Protein AF-G5ZZN1-F1 (afdb_monomer)

Mean predicted aligned error: 10.22 Å

Secondary structure (DSSP, 8-state):
-------GGGSEEEEEEE-TTS-EEEEEEEEHHHHHHHSPPPHHHHHHHHHHHHHHTT-

Structure (mmCIF, N/CA/C/O backbone):
data_AF-G5ZZN1-F1
#
_entry.id   AF-G5ZZN1-F1
#
loop_
_atom_site.group_PDB
_atom_site.id
_atom_site.type_symbol
_atom_site.label_atom_id
_atom_site.label_alt_id
_atom_site.label_comp_id
_atom_site.label_asym_id
_atom_site.label_entity_id
_atom_site.label_seq_id
_atom_site.pdbx_PDB_ins_code
_atom_site.Cartn_x
_atom_site.Cartn_y
_atom_site.Cartn_z
_atom_site.occupancy
_atom_site.B_iso_or_equiv
_atom_site.auth_seq_id
_atom_site.auth_comp_id
_atom_site.auth_asym_id
_atom_site.auth_atom_id
_atom_site.pdbx_PDB_model_num
ATOM 1 N N . MET A 1 1 ? -32.344 -1.608 5.050 1.00 39.78 1 MET A N 1
ATOM 2 C CA . MET A 1 1 ? -31.184 -1.053 4.315 1.00 39.78 1 MET A CA 1
ATOM 3 C C . MET A 1 1 ? -30.367 -2.223 3.804 1.00 39.78 1 MET A C 1
ATOM 5 O O . MET A 1 1 ? -29.918 -3.017 4.616 1.00 39.78 1 MET A O 1
ATOM 9 N N . ASN A 1 2 ? -30.252 -2.392 2.486 1.00 41.97 2 ASN A N 1
ATOM 10 C CA . ASN A 1 2 ? -29.441 -3.468 1.916 1.00 41.97 2 ASN A CA 1
ATOM 11 C C . ASN A 1 2 ? -27.964 -3.082 2.118 1.00 41.97 2 ASN A C 1
ATOM 13 O O . ASN A 1 2 ? -27.595 -1.993 1.662 1.00 41.97 2 ASN A O 1
ATOM 17 N N . PRO A 1 3 ? -27.126 -3.880 2.805 1.00 51.53 3 PRO A N 1
ATOM 18 C CA . PRO A 1 3 ? -25.705 -3.585 2.878 1.00 51.53 3 PRO A CA 1
ATOM 19 C C . PRO A 1 3 ? -25.189 -3.648 1.443 1.00 51.53 3 PRO A C 1
ATOM 21 O O . PRO A 1 3 ? -25.214 -4.705 0.810 1.00 51.53 3 PRO A O 1
ATOM 24 N N . LYS A 1 4 ? -24.816 -2.491 0.882 1.00 56.97 4 LYS A N 1
ATOM 25 C CA . LYS A 1 4 ? -24.138 -2.436 -0.412 1.00 56.97 4 LYS A CA 1
ATOM 26 C C . LYS A 1 4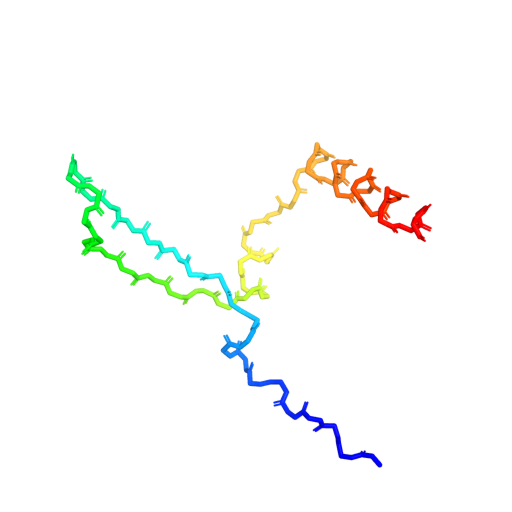 ? -22.944 -3.371 -0.266 1.00 56.97 4 LYS A C 1
ATOM 28 O O . LYS A 1 4 ? -22.050 -3.077 0.519 1.00 56.97 4 LYS A O 1
ATOM 33 N N . LYS A 1 5 ? -22.969 -4.515 -0.955 1.00 53.62 5 LYS A N 1
ATOM 34 C CA . LYS A 1 5 ? -21.815 -5.404 -1.071 1.00 53.62 5 LYS A CA 1
ATOM 35 C C . LYS A 1 5 ? -20.699 -4.545 -1.657 1.00 53.62 5 LYS A C 1
ATOM 37 O O . LYS A 1 5 ? -20.709 -4.254 -2.851 1.00 53.62 5 LYS A O 1
ATOM 42 N N . TYR A 1 6 ? -19.813 -4.031 -0.811 1.00 54.56 6 TYR A N 1
ATOM 43 C CA . TYR A 1 6 ? -18.567 -3.444 -1.270 1.00 54.56 6 TYR A CA 1
ATOM 44 C C . TYR A 1 6 ? -17.837 -4.608 -1.935 1.00 54.56 6 TYR A C 1
ATOM 46 O O . TYR A 1 6 ? -17.492 -5.574 -1.257 1.00 54.56 6 TYR A O 1
ATOM 54 N N . SER A 1 7 ? -17.746 -4.604 -3.270 1.00 58.12 7 SER A N 1
ATOM 55 C CA . SER A 1 7 ? -16.967 -5.630 -3.961 1.00 58.12 7 SER A CA 1
ATOM 56 C C . SER A 1 7 ? -15.545 -5.546 -3.420 1.00 58.12 7 SER A C 1
ATOM 58 O O . SER A 1 7 ? -15.046 -4.445 -3.189 1.00 58.12 7 SER A O 1
ATOM 60 N N . ALA A 1 8 ? -14.912 -6.689 -3.161 1.00 55.28 8 ALA A N 1
ATOM 61 C CA . ALA A 1 8 ? -13.544 -6.739 -2.642 1.00 55.28 8 ALA A CA 1
ATOM 62 C C . ALA A 1 8 ? -12.563 -5.935 -3.523 1.00 55.28 8 ALA A C 1
ATOM 64 O O . ALA A 1 8 ? -11.603 -5.363 -3.023 1.00 55.28 8 ALA A O 1
ATOM 65 N N . GLU A 1 9 ? -12.889 -5.784 -4.808 1.00 56.34 9 GLU A N 1
ATOM 66 C CA . GLU A 1 9 ? -12.224 -4.907 -5.780 1.00 56.34 9 GLU A CA 1
ATOM 67 C C . GLU A 1 9 ? -12.168 -3.423 -5.362 1.00 56.34 9 GLU A C 1
ATOM 69 O O . GLU A 1 9 ? -11.279 -2.700 -5.793 1.00 56.34 9 GLU A O 1
ATOM 74 N N . LYS A 1 10 ? -13.087 -2.947 -4.509 1.00 64.25 10 LYS A N 1
ATOM 75 C CA . LYS A 1 10 ? -13.077 -1.579 -3.958 1.00 64.25 10 LYS A CA 1
ATOM 76 C C . LYS A 1 10 ? -12.112 -1.397 -2.785 1.00 64.25 10 LYS A C 1
ATOM 78 O O . LYS A 1 10 ? -11.900 -0.263 -2.371 1.00 64.25 10 LYS A O 1
ATOM 83 N N . MET A 1 11 ? -11.568 -2.480 -2.230 1.00 77.06 11 MET A N 1
ATOM 84 C CA . MET A 1 11 ? -10.588 -2.452 -1.139 1.00 77.06 11 MET A CA 1
ATOM 85 C C . MET A 1 11 ? -9.345 -3.246 -1.536 1.00 77.06 11 MET A C 1
ATOM 87 O O . MET A 1 11 ? -9.022 -4.281 -0.952 1.00 77.06 11 MET A O 1
ATOM 91 N N . ALA A 1 12 ? -8.656 -2.747 -2.556 1.00 84.12 12 ALA A N 1
ATOM 92 C CA . ALA A 1 12 ? -7.392 -3.278 -3.036 1.00 84.12 12 ALA A CA 1
ATOM 93 C C . ALA A 1 12 ? -6.424 -2.133 -3.353 1.00 84.12 12 ALA A C 1
ATOM 95 O O . ALA A 1 12 ? -6.848 -1.018 -3.662 1.00 84.12 12 ALA A O 1
ATOM 96 N N . ILE A 1 13 ? -5.129 -2.419 -3.272 1.00 86.94 13 ILE A N 1
ATOM 97 C CA . ILE A 1 13 ? -4.061 -1.528 -3.718 1.00 86.94 13 ILE A CA 1
ATOM 98 C C . ILE A 1 13 ? -3.636 -1.996 -5.108 1.00 86.94 13 ILE A C 1
ATOM 100 O O . ILE A 1 13 ? -3.343 -3.176 -5.309 1.00 86.94 13 ILE A O 1
ATOM 104 N N . LYS A 1 14 ? -3.621 -1.071 -6.071 1.00 90.19 14 LYS A N 1
ATOM 105 C CA . LYS A 1 14 ? -3.091 -1.315 -7.413 1.00 90.19 14 LYS A CA 1
ATOM 106 C C . LYS A 1 14 ? -1.653 -0.804 -7.475 1.00 90.19 14 LYS A C 1
ATOM 108 O O . LYS A 1 14 ? -1.428 0.396 -7.351 1.00 90.19 14 LYS A O 1
ATOM 113 N N . PHE A 1 15 ? -0.709 -1.710 -7.683 1.00 90.56 15 PHE A N 1
ATOM 114 C CA . PHE A 1 15 ? 0.685 -1.398 -7.971 1.00 90.56 15 PHE A CA 1
ATOM 115 C C . PHE A 1 15 ? 0.857 -1.313 -9.483 1.00 90.56 15 PHE A C 1
ATOM 117 O O . PHE A 1 15 ? 0.436 -2.222 -10.198 1.00 90.56 15 PHE A O 1
ATOM 124 N N . VAL A 1 16 ? 1.441 -0.216 -9.959 1.00 94.31 16 VAL A N 1
ATOM 125 C CA . VAL A 1 16 ? 1.725 0.009 -11.378 1.00 94.3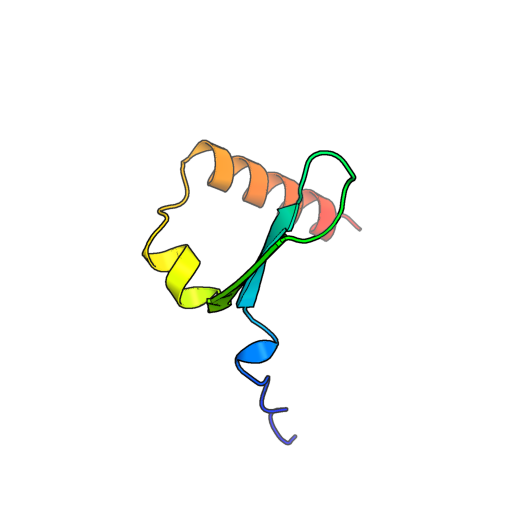1 16 VAL A CA 1
ATOM 126 C C . VAL A 1 16 ? 3.198 0.355 -11.509 1.00 94.31 16 VAL A C 1
ATOM 128 O O . VAL A 1 16 ? 3.679 1.273 -10.847 1.00 94.31 16 VAL A O 1
ATOM 131 N N . GLU A 1 17 ? 3.903 -0.400 -12.339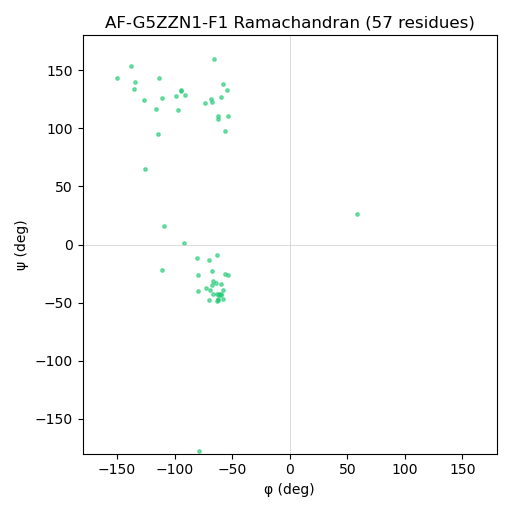 1.00 95.75 17 GLU A N 1
ATOM 132 C CA . GLU A 1 17 ? 5.289 -0.131 -12.703 1.00 95.75 17 GLU A CA 1
ATOM 133 C C . GLU A 1 17 ? 5.310 0.664 -14.007 1.00 95.75 17 GLU A C 1
ATOM 135 O O . GLU A 1 17 ? 4.614 0.307 -14.96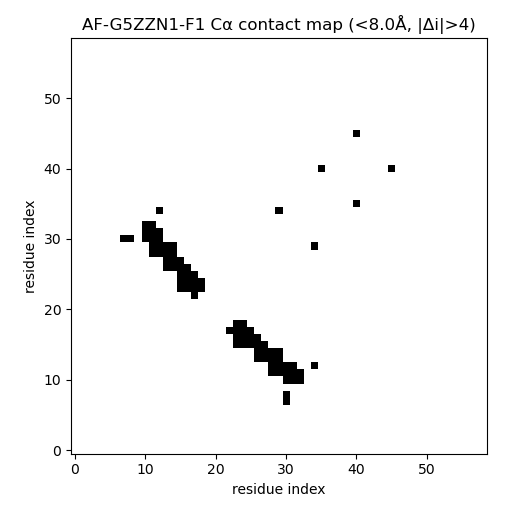2 1.00 95.75 17 GLU A O 1
ATOM 140 N N . PHE A 1 18 ? 6.102 1.733 -14.038 1.00 96.56 18 PHE A N 1
ATOM 141 C CA . PHE A 1 18 ? 6.249 2.617 -15.190 1.00 96.56 18 PHE A CA 1
ATOM 142 C C . PHE A 1 18 ? 7.662 2.516 -15.759 1.00 96.56 18 PHE A C 1
ATOM 144 O O . PHE A 1 18 ? 8.630 2.373 -15.011 1.00 96.56 18 PHE A O 1
ATOM 151 N N . ASP A 1 19 ? 7.779 2.589 -17.083 1.00 95.50 19 ASP A N 1
ATOM 152 C CA . ASP A 1 19 ? 9.068 2.690 -17.755 1.00 95.50 19 ASP A CA 1
ATOM 153 C C . ASP A 1 19 ? 9.643 4.118 -17.701 1.00 95.50 19 ASP A C 1
ATOM 155 O O . ASP A 1 19 ? 9.072 5.047 -17.133 1.00 95.50 19 ASP A O 1
ATOM 159 N N . GLN A 1 20 ? 10.795 4.301 -18.345 1.00 95.94 20 GLN A N 1
ATOM 160 C CA . GLN A 1 20 ? 11.477 5.593 -18.477 1.00 95.94 20 GLN A CA 1
ATOM 161 C C . GLN A 1 20 ? 10.692 6.670 -19.254 1.00 95.94 20 GLN A C 1
ATOM 163 O O . GLN A 1 20 ? 11.132 7.816 -19.299 1.00 95.94 20 GLN A O 1
ATOM 168 N N . ASN A 1 21 ? 9.578 6.312 -19.894 1.00 96.81 21 ASN A N 1
ATOM 169 C CA . ASN A 1 21 ? 8.710 7.213 -20.649 1.00 96.81 21 ASN A CA 1
ATOM 170 C C . ASN A 1 21 ? 7.365 7.447 -19.939 1.00 96.81 21 ASN A C 1
ATOM 172 O O . ASN A 1 21 ? 6.416 7.887 -20.587 1.00 96.81 21 ASN A O 1
ATOM 176 N N . ASP A 1 22 ? 7.263 7.116 -18.647 1.00 92.75 22 ASP A N 1
ATOM 177 C CA . ASP A 1 22 ? 6.019 7.140 -17.869 1.00 92.75 22 ASP A CA 1
ATOM 178 C C . ASP A 1 22 ? 4.908 6.242 -18.454 1.00 92.75 22 ASP A C 1
ATOM 180 O O . ASP A 1 22 ? 3.714 6.470 -18.231 1.00 92.75 22 ASP A O 1
ATOM 184 N N . MET A 1 23 ? 5.274 5.185 -19.188 1.00 95.38 23 MET A N 1
ATOM 185 C CA . MET A 1 23 ? 4.320 4.212 -19.721 1.00 95.38 23 MET A CA 1
ATOM 186 C C . MET A 1 23 ? 4.185 3.016 -18.771 1.00 95.38 23 MET A C 1
ATOM 188 O O . MET A 1 23 ? 5.199 2.454 -18.353 1.00 95.38 23 MET A O 1
ATOM 192 N N . PRO A 1 24 ? 2.956 2.583 -18.429 1.00 94.75 24 PRO A N 1
ATOM 193 C CA . PRO A 1 24 ? 2.757 1.442 -17.545 1.00 94.75 24 PRO A CA 1
ATOM 194 C C . PRO A 1 24 ? 3.199 0.148 -18.239 1.00 94.75 24 PRO A C 1
ATOM 196 O O . PRO A 1 24 ? 2.725 -0.174 -19.330 1.00 94.75 24 PRO A O 1
ATOM 199 N N . VAL A 1 25 ? 4.091 -0.606 -17.597 1.00 96.12 25 VAL A N 1
ATOM 200 C CA . VAL A 1 25 ? 4.637 -1.876 -18.113 1.00 96.12 25 VAL A CA 1
ATOM 201 C C . VAL A 1 25 ? 4.165 -3.097 -17.331 1.00 96.12 25 VAL A C 1
ATOM 203 O O . VAL A 1 25 ? 4.168 -4.204 -17.868 1.00 96.12 25 VAL A O 1
ATOM 206 N N . SER A 1 26 ? 3.726 -2.911 -16.086 1.00 94.50 26 SER A N 1
ATOM 207 C CA . SER A 1 26 ? 3.213 -3.984 -15.235 1.00 94.50 26 SER A CA 1
ATOM 208 C C . SER A 1 26 ? 2.161 -3.452 -14.270 1.00 94.50 26 SER A C 1
ATOM 210 O O . SER A 1 26 ? 2.274 -2.333 -13.767 1.00 94.50 26 SER A O 1
ATOM 212 N N . GLU A 1 27 ? 1.135 -4.259 -14.002 1.00 93.06 27 GLU A N 1
ATOM 213 C CA . GLU A 1 27 ? 0.089 -3.946 -13.035 1.00 93.06 27 GLU A CA 1
ATOM 214 C C . GLU A 1 27 ? -0.205 -5.164 -12.158 1.00 93.06 27 GLU A C 1
ATOM 216 O O . GLU A 1 27 ? -0.399 -6.273 -12.656 1.00 93.06 27 GLU A O 1
ATOM 221 N N . ASN A 1 28 ? -0.293 -4.949 -10.847 1.00 90.56 28 ASN A N 1
ATOM 222 C CA . ASN A 1 28 ? -0.699 -5.967 -9.886 1.00 90.56 28 ASN A CA 1
ATOM 223 C C . ASN A 1 28 ? -1.724 -5.393 -8.905 1.00 90.56 28 ASN A C 1
ATOM 225 O O . ASN A 1 28 ? -1.598 -4.257 -8.450 1.00 90.56 28 ASN A O 1
ATOM 229 N N . VAL A 1 29 ? -2.738 -6.184 -8.559 1.00 89.62 29 VAL A N 1
ATOM 230 C CA . VAL A 1 29 ? -3.800 -5.784 -7.630 1.00 89.62 29 VAL A CA 1
ATOM 231 C C . VAL A 1 29 ? -3.738 -6.680 -6.404 1.00 89.62 29 VAL A C 1
ATOM 233 O O . VAL A 1 29 ? -3.965 -7.884 -6.495 1.00 89.62 29 VAL A O 1
ATOM 236 N N . VAL A 1 30 ? -3.467 -6.080 -5.247 1.00 87.56 30 VAL A N 1
ATOM 237 C CA . VAL A 1 30 ? -3.367 -6.791 -3.969 1.00 87.56 30 VAL A CA 1
ATOM 238 C C . VAL A 1 30 ? -4.550 -6.397 -3.086 1.00 87.56 30 VAL A C 1
ATOM 240 O O . VAL A 1 30 ? -4.768 -5.202 -2.865 1.00 87.56 30 VAL A O 1
ATOM 243 N N . PRO A 1 31 ? -5.334 -7.356 -2.556 1.00 88.69 31 PRO A N 1
ATOM 244 C CA . PRO A 1 31 ? -6.375 -7.050 -1.582 1.00 88.69 31 PRO A CA 1
ATOM 245 C C . PRO A 1 31 ? -5.794 -6.279 -0.393 1.00 88.69 31 PRO A C 1
ATOM 247 O O . PRO A 1 31 ? -4.780 -6.684 0.172 1.00 88.69 31 PRO A O 1
ATOM 250 N N . LEU A 1 32 ? -6.448 -5.196 0.031 1.00 83.56 32 LEU A N 1
ATOM 251 C CA . LEU A 1 32 ? -5.921 -4.317 1.082 1.00 83.56 32 LEU A CA 1
ATOM 252 C C . LEU A 1 32 ? -5.661 -5.079 2.389 1.00 83.56 32 LEU A C 1
ATOM 254 O O . LEU A 1 32 ? -4.647 -4.863 3.041 1.00 83.56 32 LEU A O 1
ATOM 258 N N . GLY A 1 33 ? -6.552 -6.008 2.748 1.00 81.75 33 GLY A N 1
ATOM 259 C CA . GLY A 1 33 ? -6.379 -6.844 3.937 1.00 81.75 33 GLY A CA 1
ATOM 260 C C . GLY A 1 33 ? -5.157 -7.764 3.867 1.00 81.75 33 GLY A C 1
ATOM 261 O O . GLY A 1 33 ? -4.533 -7.997 4.894 1.00 81.75 33 GLY A O 1
ATOM 262 N N . LEU A 1 34 ? -4.796 -8.247 2.671 1.00 84.44 34 LEU A N 1
ATOM 263 C CA . LEU A 1 34 ? -3.593 -9.058 2.473 1.00 84.44 34 LEU A CA 1
ATOM 264 C C . LEU A 1 34 ? -2.338 -8.194 2.631 1.00 84.44 34 LEU A C 1
ATOM 266 O O . LEU A 1 34 ? -1.453 -8.542 3.403 1.00 84.44 34 LEU A O 1
ATOM 270 N N . TYR A 1 35 ? -2.315 -7.023 1.987 1.00 85.88 35 TYR A N 1
ATOM 271 C CA . TYR A 1 35 ? -1.194 -6.086 2.087 1.00 85.88 35 TYR A CA 1
ATOM 272 C C . TYR A 1 35 ? -0.921 -5.659 3.537 1.00 85.88 35 TYR A C 1
ATOM 274 O O . TYR A 1 35 ? 0.212 -5.717 3.998 1.00 85.88 35 TYR A O 1
ATOM 282 N N . LEU A 1 36 ? -1.966 -5.290 4.285 1.00 83.00 36 LEU A N 1
ATOM 283 C CA . LEU A 1 36 ? -1.835 -4.885 5.690 1.00 83.00 36 LEU A CA 1
ATOM 284 C C . LEU A 1 36 ? -1.414 -6.030 6.624 1.00 83.00 36 LEU A C 1
ATOM 286 O O . LEU A 1 36 ? -0.908 -5.768 7.710 1.00 83.00 36 LEU A O 1
ATOM 290 N N . HIS A 1 37 ? -1.662 -7.283 6.236 1.00 84.44 37 HIS A N 1
ATOM 291 C CA . HIS A 1 37 ? -1.222 -8.451 6.995 1.00 84.44 37 HIS A CA 1
ATOM 292 C C . HIS A 1 37 ? 0.256 -8.773 6.736 1.00 84.44 37 HIS A C 1
ATOM 294 O O . HIS A 1 37 ? 0.971 -9.151 7.657 1.00 84.44 37 HIS A O 1
ATOM 300 N N . GLU A 1 38 ? 0.713 -8.651 5.488 1.00 85.75 38 GLU A N 1
ATOM 301 C CA . GLU A 1 38 ? 2.095 -8.958 5.093 1.00 85.75 38 GLU A CA 1
ATOM 302 C C . GLU A 1 38 ? 3.080 -7.830 5.430 1.00 85.75 38 GLU A C 1
ATOM 304 O O . GLU A 1 38 ? 4.263 -8.087 5.651 1.00 85.75 38 GLU A O 1
ATOM 309 N N . HIS A 1 39 ? 2.594 -6.591 5.504 1.00 81.25 39 HIS A N 1
ATOM 310 C 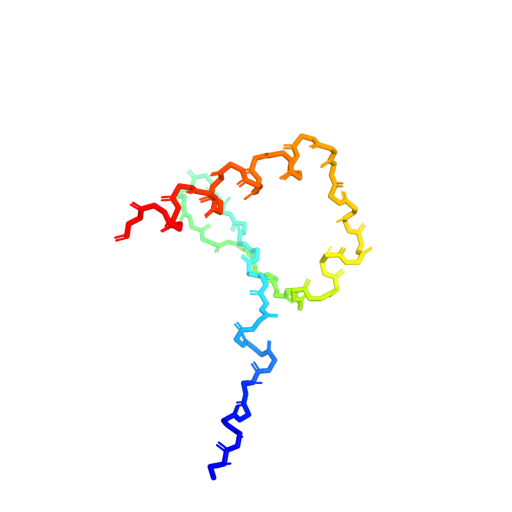CA . HIS A 1 39 ? 3.393 -5.412 5.811 1.00 81.25 39 HIS A CA 1
ATOM 311 C C . HIS A 1 39 ? 2.963 -4.816 7.153 1.00 81.25 39 HIS A C 1
ATOM 313 O O . HIS A 1 39 ? 2.018 -4.027 7.229 1.00 81.25 39 HIS A O 1
ATOM 319 N N . GLU A 1 40 ? 3.666 -5.195 8.225 1.00 79.88 40 GLU A N 1
ATOM 320 C CA . GLU A 1 40 ? 3.457 -4.592 9.540 1.00 79.88 40 GLU A CA 1
ATOM 321 C C . GLU A 1 40 ? 3.733 -3.087 9.490 1.00 79.88 40 GLU A C 1
ATOM 323 O O . GLU A 1 40 ? 4.799 -2.639 9.071 1.00 79.88 40 GLU A O 1
ATOM 328 N N . ILE A 1 41 ? 2.761 -2.305 9.957 1.00 79.62 41 ILE A N 1
ATOM 329 C CA . ILE A 1 41 ? 2.889 -0.852 10.050 1.00 79.62 4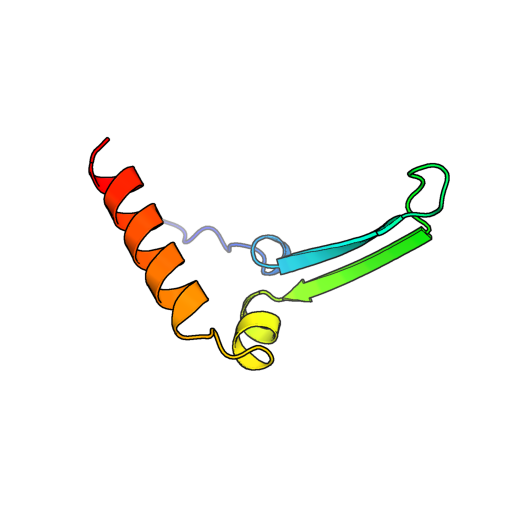1 ILE A CA 1
ATOM 330 C C . ILE A 1 41 ? 3.948 -0.516 11.105 1.00 79.62 41 ILE A C 1
ATOM 332 O O . ILE A 1 41 ? 3.774 -0.863 12.282 1.00 79.62 41 ILE A O 1
ATOM 336 N N . SER A 1 42 ? 4.980 0.220 10.694 1.00 84.44 42 SER A N 1
ATOM 337 C CA . SER A 1 42 ? 6.009 0.758 11.585 1.00 84.44 42 SER A CA 1
ATOM 338 C C . SER A 1 42 ? 5.446 1.801 12.557 1.00 84.44 42 SER A C 1
ATOM 340 O O . SER A 1 42 ? 4.411 2.428 12.315 1.00 84.44 42 SER A O 1
ATOM 342 N N . ASP A 1 43 ? 6.148 2.051 13.663 1.00 86.75 43 ASP A N 1
ATOM 343 C CA . ASP A 1 43 ? 5.719 3.057 14.645 1.00 86.75 43 ASP A CA 1
ATOM 344 C C . ASP A 1 43 ? 5.609 4.465 14.036 1.00 86.75 43 ASP A C 1
ATOM 346 O O . ASP A 1 43 ? 4.691 5.218 14.363 1.00 86.75 43 ASP A O 1
ATOM 350 N N . GLN A 1 44 ? 6.481 4.791 13.078 1.00 85.81 44 GLN A N 1
ATOM 351 C CA . GLN A 1 44 ? 6.452 6.064 12.358 1.00 85.81 44 GLN A CA 1
ATOM 352 C C . GLN A 1 44 ? 5.203 6.202 11.472 1.00 85.81 44 GLN A C 1
ATOM 354 O O . GLN A 1 44 ? 4.561 7.254 11.450 1.00 85.81 44 GLN A O 1
ATOM 359 N N . GLU A 1 45 ? 4.820 5.141 10.759 1.00 80.00 45 GLU A N 1
ATOM 360 C CA . GLU A 1 45 ? 3.605 5.129 9.935 1.00 80.00 45 GLU A CA 1
ATOM 361 C C . GLU A 1 45 ? 2.333 5.187 10.795 1.00 80.00 45 GLU A C 1
ATOM 363 O O . GLU A 1 45 ? 1.358 5.852 10.424 1.00 80.00 45 GLU A O 1
ATOM 368 N N . ARG A 1 46 ? 2.347 4.558 11.980 1.00 83.38 46 ARG A N 1
ATOM 369 C CA . ARG A 1 46 ? 1.259 4.669 12.969 1.00 83.38 46 ARG A CA 1
ATOM 370 C C . ARG A 1 46 ? 1.093 6.103 13.453 1.00 83.38 46 ARG A C 1
ATOM 372 O O . ARG A 1 46 ? -0.031 6.608 13.480 1.00 83.38 46 ARG A O 1
ATOM 379 N N . GLU A 1 47 ? 2.193 6.764 13.807 1.00 87.44 47 GLU A N 1
ATOM 380 C CA . GLU A 1 47 ? 2.170 8.150 14.275 1.00 87.44 47 GLU A CA 1
ATOM 381 C C . GLU A 1 47 ? 1.639 9.098 13.191 1.00 87.44 47 GLU A C 1
ATOM 383 O O . GLU A 1 47 ? 0.723 9.885 13.445 1.00 87.44 47 GLU A O 1
ATOM 388 N N . MET A 1 48 ? 2.140 8.973 11.959 1.00 84.81 48 MET A N 1
ATOM 389 C CA . MET A 1 48 ? 1.679 9.776 10.825 1.00 84.81 48 MET A CA 1
ATOM 390 C C . MET A 1 48 ? 0.180 9.578 10.560 1.00 84.81 48 MET A C 1
ATOM 392 O O . MET A 1 48 ? -0.556 10.549 10.370 1.00 84.81 48 MET A O 1
ATOM 396 N N . THR A 1 49 ? -0.302 8.333 10.615 1.00 83.75 49 THR A N 1
ATOM 397 C CA . THR A 1 49 ? -1.729 8.012 10.451 1.00 83.75 49 THR A CA 1
ATOM 398 C C . THR A 1 49 ? -2.587 8.669 11.535 1.00 83.75 49 THR A C 1
ATOM 400 O O . THR A 1 49 ? -3.648 9.227 11.235 1.00 83.75 49 THR A O 1
ATOM 403 N N . ALA A 1 50 ? -2.131 8.655 12.791 1.00 82.44 50 ALA A N 1
ATOM 404 C CA . ALA A 1 50 ? -2.826 9.307 13.897 1.00 82.44 50 ALA A CA 1
ATOM 405 C C . ALA A 1 50 ? -2.903 10.833 13.706 1.00 82.44 50 ALA A C 1
ATOM 407 O O . ALA A 1 50 ? -3.968 11.426 13.901 1.00 82.44 50 ALA A O 1
ATOM 408 N N . GLN A 1 51 ? -1.811 11.465 13.262 1.00 86.75 51 GLN A N 1
ATOM 409 C CA . GLN A 1 51 ? -1.767 12.903 12.977 1.00 86.75 51 GLN A CA 1
ATOM 410 C C . GLN A 1 51 ? -2.726 13.288 11.842 1.00 86.75 51 GLN A C 1
ATOM 412 O O . GLN A 1 51 ? -3.547 14.192 12.008 1.00 86.75 51 GLN A O 1
ATOM 417 N N . LEU A 1 52 ? -2.686 12.565 10.718 1.00 79.31 52 LEU A N 1
ATOM 418 C CA . LEU A 1 52 ? -3.582 12.792 9.579 1.00 79.31 52 LEU A CA 1
ATOM 419 C C . LEU A 1 52 ? -5.055 12.634 9.978 1.00 79.31 52 LEU A C 1
ATOM 421 O O . LEU A 1 52 ? -5.886 13.479 9.640 1.00 79.31 52 LEU A O 1
ATOM 425 N N . SER A 1 53 ? -5.371 11.602 10.764 1.00 78.06 53 SER A N 1
ATOM 426 C CA . SER A 1 53 ? -6.728 11.363 11.273 1.00 78.06 53 SER A CA 1
ATOM 427 C C . SER A 1 53 ? -7.218 12.518 12.153 1.00 78.06 53 SER A C 1
ATOM 429 O O . SER A 1 53 ? -8.346 12.990 11.996 1.00 78.06 53 SER A O 1
ATOM 431 N N . ALA A 1 54 ? -6.358 13.032 13.037 1.00 81.25 54 ALA A N 1
ATOM 432 C CA . ALA A 1 54 ? -6.677 14.171 13.893 1.00 81.25 54 ALA A CA 1
ATOM 433 C C . ALA A 1 54 ? -6.873 15.481 13.106 1.00 81.25 54 ALA A C 1
ATOM 435 O O . ALA A 1 54 ? -7.665 16.329 13.518 1.00 81.25 54 ALA A O 1
ATOM 436 N N . MET A 1 55 ? -6.180 15.663 11.976 1.00 79.69 55 MET A N 1
ATOM 437 C CA . MET A 1 55 ? -6.351 16.832 11.104 1.00 79.69 55 MET A CA 1
ATOM 438 C C . MET A 1 55 ? -7.670 16.791 10.326 1.00 79.69 55 MET A C 1
ATOM 440 O O . MET A 1 55 ? -8.308 17.830 10.164 1.00 79.69 55 MET A O 1
ATOM 444 N N . VAL A 1 56 ? -8.105 15.608 9.880 1.00 79.50 56 VAL A N 1
ATOM 445 C CA . VA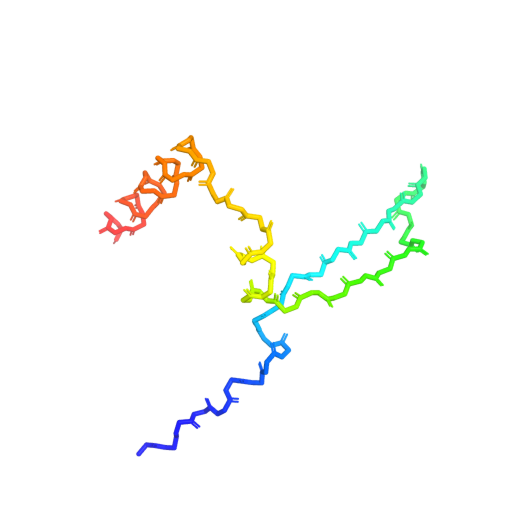L A 1 56 ? -9.399 15.434 9.198 1.00 79.50 56 VAL A CA 1
ATOM 446 C C . VAL A 1 56 ? -10.564 15.635 10.170 1.00 79.50 56 VAL A C 1
ATOM 448 O O . VAL A 1 56 ? -11.539 16.279 9.804 1.00 79.50 56 VAL A O 1
ATOM 451 N N . ALA A 1 57 ? -10.448 15.165 11.417 1.00 67.06 57 ALA A N 1
ATOM 452 C CA . ALA A 1 57 ? -11.483 15.327 12.445 1.00 67.06 57 ALA A CA 1
ATOM 453 C C . ALA A 1 57 ? -11.662 16.774 12.956 1.00 67.06 57 ALA A C 1
ATOM 455 O O . ALA A 1 57 ? -12.630 17.061 13.656 1.00 67.06 57 ALA A O 1
ATOM 456 N N . LYS A 1 58 ? -10.725 17.680 12.644 1.00 60.47 58 LYS A N 1
ATOM 457 C CA . LYS A 1 58 ? -10.790 19.113 12.987 1.00 60.47 58 LYS A CA 1
ATOM 458 C C . LYS A 1 58 ? -11.438 19.983 11.895 1.00 60.47 58 LYS A C 1
ATOM 460 O O . LYS A 1 58 ? -11.486 21.200 12.070 1.00 60.47 58 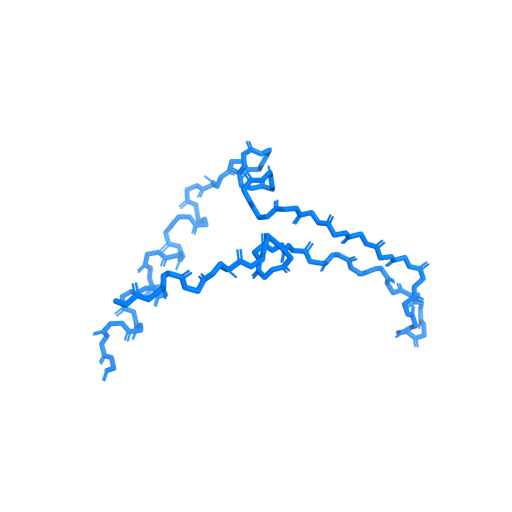LYS A O 1
ATOM 465 N N . ARG A 1 59 ? -11.889 19.392 10.784 1.00 50.03 59 ARG A N 1
ATOM 466 C CA . ARG A 1 59 ? -12.717 20.041 9.753 1.00 50.03 59 ARG A CA 1
ATOM 467 C C . ARG A 1 59 ? -14.190 19.746 9.986 1.00 50.03 59 ARG A C 1
ATOM 469 O O . ARG A 1 59 ? -14.989 20.659 9.689 1.00 50.03 59 ARG A O 1
#

Radius of gyration: 16.24 Å; Cα contacts (8 Å, |Δi|>4): 41; chains: 1; bounding box: 43×29×35 Å

pLDDT: 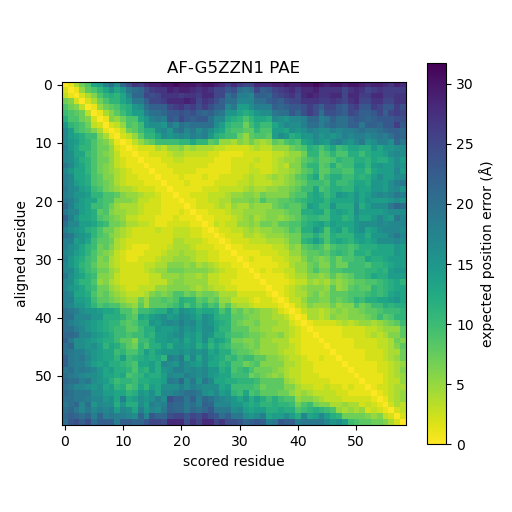mean 79.82, std 14.77, range [39.78, 96.81]

Nearest PDB structures (foldseek):
  5jhf-assembly2_B  TM=7.914E-01  e=8.620E+00  Lachancea thermotolerans CBS 6340
  7a5i-assembly1_a3  TM=3.067E-01  e=3.785E+00  Homo sapiens
  7a5k-assembly1_a3  TM=3.246E-01  e=5.712E+00  Homo sapiens

Solvent-accessible surface area (backbone atoms only — not comparable to full-atom values): 3802 Å² total; per-residue (Å²): 132,82,79,76,77,73,54,66,83,80,49,47,48,76,50,70,44,61,49,100,80,74,45,78,75,46,76,47,78,42,48,41,73,56,51,57,67,76,48,74,80,49,74,68,58,50,51,53,50,53,52,54,52,57,57,61,74,73,109

Foldseek 3Di:
DPPPPPDLQNQWDKDFDADPVRHTDDIDIGRNVRVCVVDPQDPVNVVVVVVVVVVVVVD

Sequence (59 aa):
MNPKKYSAEKMAIKFVEFDQNDMPVSENVVPLGLYLHEHEISDQEREMTAQLSAMVAKR